Protein AF-A0A2G9NE25-F1 (afdb_monomer_lite)

Radius of gyration: 20.01 Å; chains: 1; bounding box: 41×56×60 Å

pLDDT: mean 70.9, std 25.41, range [22.98, 91.75]

Foldseek 3Di:
DPQQKKAFADFPDDPPDTDQQKTKIGPPDQFQVSLVQQAQFKKWDFDPDPDTDIWIWGFHGADDTRSITMIGIDPGDPPVSHGPMMGTDDDDDDDDDDDDDDDDDDDDDDDDDDDDDDD

Structure (mmCIF, N/CA/C/O backbone):
data_AF-A0A2G9NE25-F1
#
_entry.id   AF-A0A2G9NE25-F1
#
loop_
_atom_site.group_PDB
_atom_site.id
_atom_site.type_symbol
_atom_site.label_atom_id
_atom_site.label_alt_id
_atom_site.label_comp_id
_atom_site.label_asym_id
_atom_site.label_entity_id
_atom_site.label_seq_id
_atom_site.pdbx_PDB_ins_code
_atom_site.Cartn_x
_atom_site.Cartn_y
_atom_site.Cartn_z
_atom_site.occupancy
_atom_site.B_iso_or_equiv
_atom_site.auth_seq_id
_atom_site.auth_comp_id
_atom_site.auth_asym_id
_atom_site.auth_atom_id
_atom_site.pdbx_PDB_model_num
ATOM 1 N N . MET A 1 1 ? 11.876 7.966 16.219 1.00 35.41 1 MET A N 1
ATOM 2 C CA . MET A 1 1 ? 10.715 8.498 15.473 1.00 35.41 1 MET A CA 1
ATOM 3 C C . MET A 1 1 ? 10.059 7.347 14.728 1.00 35.41 1 MET A C 1
ATOM 5 O O . MET A 1 1 ? 10.503 6.990 13.645 1.00 35.41 1 MET A O 1
ATOM 9 N N . THR A 1 2 ? 9.078 6.687 15.335 1.00 40.41 2 THR A N 1
ATOM 10 C CA . THR A 1 2 ? 8.312 5.617 14.681 1.00 40.41 2 THR A CA 1
ATOM 11 C C . THR A 1 2 ? 7.262 6.263 13.786 1.00 40.41 2 THR A C 1
ATOM 13 O O . THR A 1 2 ? 6.134 6.530 14.190 1.00 40.41 2 THR A O 1
ATOM 16 N N . ASN A 1 3 ? 7.664 6.593 12.559 1.00 54.41 3 ASN A N 1
ATOM 17 C CA . ASN A 1 3 ? 6.723 7.044 11.546 1.00 54.41 3 ASN A CA 1
ATOM 18 C C . ASN A 1 3 ? 5.925 5.828 11.059 1.00 54.41 3 ASN A C 1
ATOM 20 O O . ASN A 1 3 ? 6.292 5.178 10.090 1.00 54.41 3 ASN A O 1
ATOM 24 N N . ASN A 1 4 ? 4.795 5.540 11.708 1.00 77.94 4 ASN A N 1
ATOM 25 C CA . ASN A 1 4 ? 3.819 4.523 11.279 1.00 77.94 4 ASN A CA 1
ATOM 26 C C . ASN A 1 4 ? 3.033 4.936 10.017 1.00 77.94 4 ASN A C 1
ATOM 28 O O . ASN A 1 4 ? 1.969 4.385 9.727 1.00 77.94 4 ASN A O 1
ATOM 32 N N . LYS A 1 5 ? 3.526 5.940 9.291 1.00 86.62 5 LYS A N 1
ATOM 33 C CA . LYS A 1 5 ? 2.925 6.470 8.077 1.00 86.62 5 LYS A CA 1
ATOM 34 C C . LYS A 1 5 ? 3.588 5.828 6.871 1.00 86.62 5 LYS A C 1
ATOM 36 O O . LYS A 1 5 ? 4.806 5.686 6.832 1.00 86.62 5 LYS A O 1
ATOM 41 N N . GLY A 1 6 ? 2.782 5.480 5.887 1.00 88.25 6 GLY A N 1
ATOM 42 C CA . GLY A 1 6 ? 3.244 5.072 4.571 1.00 88.25 6 GLY A CA 1
ATOM 43 C C . GLY A 1 6 ? 2.495 5.804 3.479 1.00 88.25 6 GLY A C 1
ATOM 44 O O . GLY A 1 6 ? 1.545 6.539 3.741 1.00 88.25 6 GLY A O 1
ATOM 45 N N . MET A 1 7 ? 2.916 5.573 2.248 1.00 89.31 7 MET A N 1
ATOM 46 C CA . MET A 1 7 ? 2.330 6.133 1.046 1.00 89.31 7 MET A CA 1
ATOM 47 C C . MET A 1 7 ? 1.817 5.010 0.154 1.00 89.31 7 MET A C 1
ATOM 49 O O . MET A 1 7 ? 2.489 3.995 -0.050 1.00 89.31 7 MET A O 1
ATOM 53 N N . VAL A 1 8 ? 0.623 5.183 -0.401 1.00 89.94 8 VAL A N 1
ATOM 54 C CA . VAL A 1 8 ? 0.109 4.287 -1.441 1.00 89.94 8 VAL A CA 1
ATOM 55 C C . VAL A 1 8 ? 0.767 4.662 -2.763 1.00 89.94 8 VAL A C 1
ATOM 57 O O . VAL A 1 8 ? 0.582 5.775 -3.241 1.00 89.94 8 VAL A O 1
ATOM 60 N N . ILE A 1 9 ? 1.508 3.741 -3.380 1.00 90.00 9 ILE A N 1
ATOM 61 C CA . ILE A 1 9 ? 2.201 4.017 -4.648 1.00 90.00 9 ILE A CA 1
ATOM 62 C C . ILE A 1 9 ? 1.306 3.701 -5.839 1.00 90.00 9 ILE A C 1
ATOM 64 O O . ILE A 1 9 ? 1.201 4.497 -6.762 1.00 90.00 9 ILE A O 1
ATOM 68 N N . GLN A 1 10 ? 0.724 2.501 -5.876 1.00 89.25 10 GLN A N 1
ATOM 69 C CA . GLN A 1 10 ? -0.007 2.034 -7.054 1.00 89.25 10 GLN A CA 1
ATOM 70 C C . GLN A 1 10 ? -0.874 0.818 -6.717 1.00 89.25 10 GLN A C 1
ATOM 72 O O . GLN A 1 10 ? -0.560 0.023 -5.827 1.00 89.25 10 GLN A O 1
ATOM 77 N N . PHE A 1 11 ? -1.924 0.608 -7.506 1.00 89.38 11 PHE A N 1
ATOM 78 C CA . PHE A 1 11 ? -2.601 -0.682 -7.596 1.00 89.38 11 PHE A CA 1
ATOM 79 C C . PHE A 1 11 ? -1.677 -1.744 -8.183 1.00 89.38 11 PHE A C 1
ATOM 81 O O . PHE A 1 11 ? -0.881 -1.482 -9.094 1.00 89.38 11 PHE A O 1
ATOM 88 N N . ARG A 1 12 ? -1.862 -2.989 -7.752 1.00 86.69 12 ARG A N 1
ATOM 89 C CA . ARG A 1 12 ? -1.278 -4.125 -8.454 1.00 86.69 12 ARG A CA 1
ATOM 90 C C . ARG A 1 12 ? -2.007 -4.305 -9.785 1.00 86.69 12 ARG A C 1
ATOM 92 O O . ARG A 1 12 ? -3.130 -4.810 -9.829 1.00 86.69 12 ARG A O 1
ATOM 99 N N . ARG A 1 13 ? -1.343 -3.917 -10.870 1.00 89.00 13 ARG A N 1
ATOM 100 C CA . ARG A 1 13 ? -1.859 -4.026 -12.236 1.00 89.00 13 ARG A CA 1
ATOM 101 C C . ARG A 1 13 ? -0.885 -4.760 -13.157 1.00 89.00 13 ARG A C 1
ATOM 103 O O . ARG A 1 13 ? 0.326 -4.668 -12.979 1.00 89.00 13 ARG A O 1
ATOM 110 N N . GLY A 1 14 ? -1.432 -5.480 -14.129 1.00 87.81 14 GLY A N 1
ATOM 111 C CA . GLY A 1 14 ? -0.730 -5.966 -15.317 1.00 87.81 14 GLY A CA 1
ATOM 112 C C . GLY A 1 14 ? -0.976 -5.040 -16.514 1.00 87.81 14 GLY A C 1
ATOM 113 O O . GLY A 1 14 ? -1.458 -3.922 -16.349 1.00 87.81 14 GLY A O 1
ATOM 114 N N . LYS A 1 15 ? -0.691 -5.513 -17.736 1.00 89.12 15 LYS A N 1
ATOM 115 C CA . LYS A 1 15 ? -0.891 -4.718 -18.967 1.00 89.12 15 LYS A CA 1
ATOM 116 C C . LYS A 1 15 ? -2.364 -4.376 -19.248 1.00 89.12 15 LYS A C 1
ATOM 118 O O . LYS A 1 15 ? -2.638 -3.300 -19.757 1.00 89.12 15 LYS A O 1
ATOM 123 N N . LYS A 1 16 ? -3.297 -5.285 -18.933 1.00 91.75 16 LYS A N 1
ATOM 124 C CA . LYS A 1 16 ? -4.745 -5.133 -19.198 1.00 91.75 16 LYS A CA 1
ATOM 125 C C . LYS A 1 16 ? -5.637 -5.416 -17.981 1.00 91.75 16 LYS A C 1
ATOM 127 O O . LYS A 1 16 ? -6.853 -5.357 -18.087 1.00 91.75 16 LYS A O 1
ATOM 132 N N . THR A 1 17 ? -5.050 -5.754 -16.834 1.00 88.88 17 THR A N 1
ATOM 133 C CA . THR A 1 17 ? -5.789 -6.234 -15.656 1.00 88.88 17 THR A CA 1
ATOM 134 C C . THR A 1 17 ? -5.402 -5.417 -14.441 1.00 88.88 17 THR A C 1
ATOM 136 O O . THR A 1 17 ? -4.214 -5.223 -14.182 1.00 88.88 17 THR A O 1
ATOM 139 N N . ILE A 1 18 ? -6.392 -4.966 -13.678 1.00 85.81 18 ILE A N 1
ATOM 140 C CA . ILE A 1 18 ? -6.192 -4.231 -12.430 1.00 85.81 18 ILE A CA 1
ATOM 141 C C . ILE A 1 18 ? -6.814 -5.049 -11.307 1.00 85.81 18 ILE A C 1
ATOM 143 O O . ILE A 1 18 ? -7.951 -5.500 -11.410 1.00 85.81 18 ILE A O 1
ATOM 147 N N . HIS A 1 19 ? -6.064 -5.246 -10.229 1.00 86.31 19 HIS A N 1
ATOM 148 C CA . HIS A 1 19 ? -6.600 -5.840 -9.016 1.00 86.31 19 HIS A CA 1
ATOM 149 C C . HIS A 1 19 ? -6.951 -4.736 -8.019 1.00 86.31 19 HIS A C 1
ATOM 151 O O . HIS A 1 19 ? -6.093 -4.261 -7.280 1.00 86.31 19 HIS A O 1
ATOM 157 N N . GLU A 1 20 ? -8.227 -4.372 -7.964 1.00 85.75 20 GLU A N 1
ATOM 158 C CA . GLU A 1 20 ? -8.741 -3.202 -7.228 1.00 85.75 20 GLU A CA 1
ATOM 159 C C . GLU A 1 20 ? -8.515 -3.249 -5.711 1.00 85.75 20 GLU A C 1
ATOM 161 O O . GLU A 1 20 ? -8.475 -2.219 -5.046 1.00 85.75 20 GLU A O 1
ATOM 166 N N . LYS A 1 21 ? -8.357 -4.449 -5.146 1.00 89.44 21 LYS A N 1
ATOM 167 C CA . LYS A 1 21 ? -8.146 -4.652 -3.703 1.00 89.44 21 LYS A CA 1
ATOM 168 C C . LYS A 1 21 ? -6.678 -4.713 -3.299 1.00 89.44 21 LYS A C 1
ATOM 170 O O . LYS A 1 21 ? -6.373 -4.715 -2.108 1.00 89.44 21 LYS A O 1
ATOM 175 N N . HIS A 1 22 ? -5.780 -4.808 -4.275 1.00 90.75 22 HIS A N 1
ATOM 176 C CA . HIS A 1 22 ? -4.368 -5.078 -4.059 1.00 90.75 22 HIS A CA 1
ATOM 177 C C . HIS A 1 22 ? -3.535 -3.837 -4.324 1.00 90.75 22 HIS A C 1
ATOM 179 O O . HIS A 1 22 ? -3.500 -3.334 -5.446 1.00 90.75 22 HIS A O 1
ATOM 185 N N . PHE A 1 23 ? -2.799 -3.405 -3.310 1.00 90.56 23 PHE A N 1
ATOM 186 C CA . PHE A 1 23 ? -2.044 -2.161 -3.354 1.00 90.56 23 PHE A CA 1
ATOM 187 C C . PHE A 1 23 ? -0.588 -2.395 -3.020 1.00 90.56 23 PHE A C 1
ATOM 189 O O . PHE A 1 23 ? -0.261 -3.240 -2.186 1.00 90.56 23 PHE A O 1
ATOM 196 N N . ILE A 1 24 ? 0.270 -1.625 -3.671 1.00 90.81 24 ILE A N 1
ATOM 197 C CA . ILE A 1 24 ? 1.675 -1.487 -3.328 1.00 90.81 24 ILE A CA 1
ATOM 198 C C . ILE A 1 24 ? 1.792 -0.218 -2.490 1.00 90.81 24 ILE A C 1
ATOM 200 O O . ILE A 1 24 ? 1.360 0.857 -2.912 1.00 90.81 24 ILE A O 1
ATOM 204 N N . MET A 1 25 ? 2.344 -0.366 -1.295 1.00 90.25 25 MET A N 1
ATOM 205 C CA . MET A 1 25 ? 2.545 0.710 -0.335 1.00 90.25 25 MET A CA 1
ATOM 206 C C . MET A 1 25 ? 4.016 0.765 0.056 1.00 90.25 25 MET A C 1
ATOM 208 O O . MET A 1 25 ? 4.694 -0.266 0.101 1.00 90.25 25 MET A O 1
ATOM 212 N N . ASP A 1 26 ? 4.485 1.966 0.355 1.00 90.19 26 ASP A N 1
ATOM 213 C CA . ASP A 1 26 ? 5.823 2.219 0.867 1.00 90.19 26 ASP A CA 1
ATOM 214 C C . ASP A 1 26 ? 5.738 2.834 2.260 1.00 90.19 26 ASP A C 1
ATOM 216 O O . ASP A 1 26 ? 5.027 3.809 2.480 1.00 90.19 26 ASP A O 1
ATOM 220 N N . PHE A 1 27 ? 6.445 2.226 3.204 1.00 86.38 27 PHE A N 1
ATOM 221 C CA . PHE A 1 27 ? 6.540 2.671 4.595 1.00 86.38 27 PHE A CA 1
ATOM 222 C C . PHE A 1 27 ? 7.960 3.151 4.940 1.00 86.38 27 PHE A C 1
ATOM 224 O O . PHE A 1 27 ? 8.304 3.257 6.114 1.00 86.38 27 PHE A O 1
ATOM 231 N N . GLY A 1 28 ? 8.802 3.413 3.933 1.00 85.56 28 GLY A N 1
ATOM 232 C CA . GLY A 1 28 ? 10.186 3.852 4.109 1.00 85.56 28 GLY A CA 1
ATOM 233 C C . GLY A 1 28 ? 11.161 2.726 4.462 1.00 85.56 28 GLY A C 1
ATOM 234 O O . GLY A 1 28 ? 12.257 3.002 4.949 1.00 85.56 28 GLY A O 1
ATOM 235 N N . ALA A 1 29 ? 10.781 1.464 4.241 1.00 84.31 29 ALA A N 1
ATOM 236 C CA . ALA A 1 29 ? 11.684 0.330 4.413 1.00 84.31 29 ALA A CA 1
ATOM 237 C C . ALA A 1 29 ? 12.675 0.276 3.242 1.00 84.31 29 ALA A C 1
ATOM 239 O O . ALA A 1 29 ? 12.285 0.401 2.082 1.00 84.31 29 ALA A O 1
ATOM 240 N N . LYS A 1 30 ? 13.964 0.078 3.530 1.00 82.62 30 LYS A N 1
ATOM 241 C CA . LYS A 1 30 ? 15.022 0.073 2.502 1.00 82.62 30 LYS A CA 1
ATOM 242 C C . LYS A 1 30 ? 15.198 -1.304 1.878 1.00 82.62 30 LYS A C 1
ATOM 244 O O . LYS A 1 30 ? 15.431 -1.422 0.677 1.00 82.62 30 LYS A O 1
ATOM 249 N N . ASN A 1 31 ? 15.034 -2.339 2.701 1.00 86.69 31 ASN A N 1
ATOM 250 C CA . ASN A 1 31 ? 15.318 -3.720 2.339 1.00 86.69 31 ASN A CA 1
ATOM 251 C C . ASN A 1 31 ? 14.079 -4.612 2.454 1.00 86.69 31 ASN A C 1
ATOM 253 O O . ASN A 1 31 ? 13.136 -4.343 3.204 1.00 86.69 31 ASN A O 1
ATOM 257 N N . ARG A 1 32 ? 14.109 -5.739 1.734 1.00 83.06 32 ARG A N 1
ATOM 258 C CA . ARG A 1 32 ? 13.061 -6.772 1.793 1.00 83.06 32 ARG A CA 1
ATOM 259 C C . ARG A 1 32 ? 12.852 -7.321 3.208 1.00 83.06 32 ARG A C 1
ATOM 261 O O . ARG A 1 32 ? 11.721 -7.627 3.574 1.00 83.06 32 ARG A O 1
ATOM 268 N N . GLU A 1 33 ? 13.917 -7.430 3.994 1.00 84.38 33 GLU A N 1
ATOM 269 C CA . GLU A 1 33 ? 13.869 -7.926 5.375 1.00 84.38 33 GLU A CA 1
ATOM 270 C C . GLU A 1 33 ? 13.105 -6.979 6.304 1.00 84.38 33 GLU A C 1
ATOM 272 O O . GLU A 1 33 ? 12.261 -7.414 7.086 1.00 84.38 33 GLU A O 1
ATOM 277 N N . GLU A 1 34 ? 13.341 -5.672 6.177 1.00 84.62 34 GLU A N 1
ATOM 278 C CA . GLU A 1 34 ? 12.617 -4.644 6.933 1.00 84.62 34 GLU A CA 1
ATOM 279 C C . GLU A 1 34 ? 11.132 -4.644 6.571 1.00 84.62 34 GLU A C 1
ATOM 281 O O . GLU A 1 34 ? 10.273 -4.642 7.453 1.00 84.62 34 GLU A O 1
ATOM 286 N N . ALA A 1 35 ? 10.828 -4.748 5.277 1.00 83.44 35 ALA A N 1
ATOM 287 C CA . ALA A 1 35 ? 9.462 -4.897 4.789 1.00 83.44 35 ALA A CA 1
ATOM 288 C C . ALA A 1 35 ? 8.797 -6.184 5.307 1.00 83.44 35 ALA A C 1
ATOM 290 O O . ALA A 1 35 ? 7.599 -6.191 5.592 1.00 83.4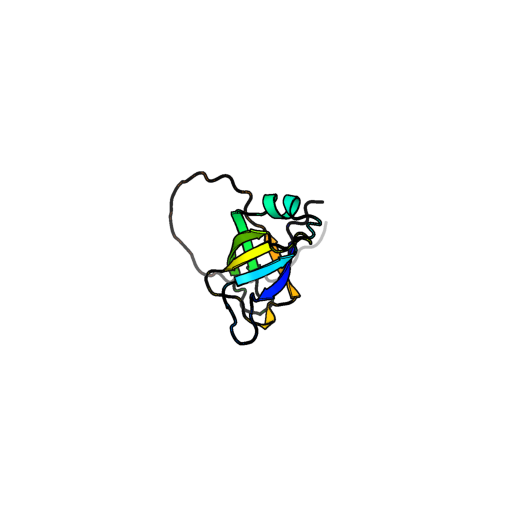4 35 ALA A O 1
ATOM 291 N N . GLY A 1 36 ? 9.572 -7.260 5.484 1.00 83.25 36 GLY A N 1
ATOM 292 C CA . GLY A 1 36 ? 9.131 -8.517 6.090 1.00 83.25 36 GLY A CA 1
ATOM 293 C C . GLY A 1 36 ? 8.585 -8.341 7.509 1.00 83.25 36 GLY A C 1
ATOM 294 O O . GLY A 1 36 ? 7.561 -8.929 7.845 1.00 83.25 36 GLY A O 1
ATOM 295 N N . LYS A 1 37 ? 9.185 -7.456 8.312 1.00 86.75 37 LYS A N 1
ATOM 296 C CA . LYS A 1 37 ? 8.727 -7.146 9.683 1.00 86.75 37 LYS A CA 1
ATOM 297 C C . LYS A 1 37 ? 7.382 -6.410 9.722 1.00 86.75 37 LYS A C 1
ATOM 299 O O . LYS A 1 37 ? 6.731 -6.352 10.764 1.00 86.75 37 LYS A O 1
ATOM 304 N N . LEU A 1 38 ? 6.972 -5.810 8.605 1.00 83.88 38 LEU A N 1
ATOM 305 C CA . LEU A 1 38 ? 5.693 -5.110 8.467 1.00 83.88 38 LEU A CA 1
ATOM 306 C C . LEU A 1 38 ? 4.567 -6.037 7.989 1.00 83.88 38 LEU A C 1
ATOM 308 O O . LEU A 1 38 ? 3.399 -5.650 8.013 1.00 83.88 38 LEU A O 1
ATOM 312 N N . VAL A 1 39 ? 4.892 -7.259 7.564 1.00 86.50 39 VAL A N 1
ATOM 313 C CA . VAL A 1 39 ? 3.906 -8.242 7.108 1.00 86.50 39 VAL A CA 1
ATOM 314 C C . VAL A 1 39 ? 3.000 -8.654 8.264 1.00 86.50 39 VAL A C 1
ATOM 316 O O . VAL A 1 39 ? 3.447 -8.867 9.385 1.00 86.50 39 VAL A O 1
ATOM 319 N N . GLY A 1 40 ? 1.703 -8.768 7.988 1.00 85.19 40 GLY A N 1
ATOM 320 C CA . GLY A 1 40 ? 0.698 -9.157 8.973 1.00 85.19 40 GLY A CA 1
ATOM 321 C C . GLY A 1 40 ? 0.093 -7.992 9.753 1.00 85.19 40 GLY A C 1
ATOM 322 O O . GLY A 1 40 ? -0.954 -8.189 10.367 1.00 85.19 40 GLY A O 1
ATOM 323 N N . LYS A 1 41 ? 0.680 -6.791 9.679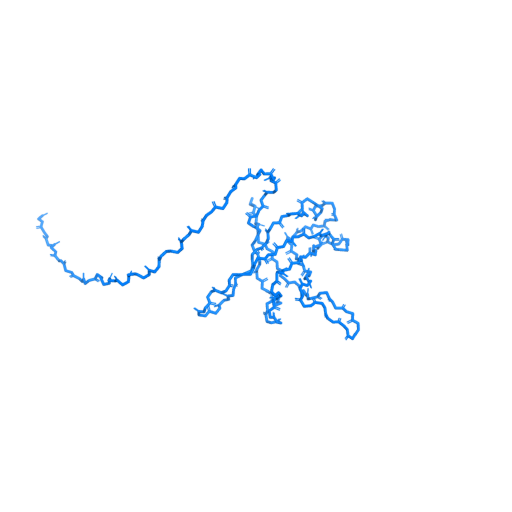 1.00 88.00 41 LYS A N 1
ATOM 324 C CA . LYS A 1 41 ? 0.134 -5.588 10.315 1.00 88.00 41 LYS A CA 1
ATOM 325 C C . LYS A 1 41 ? -1.118 -5.082 9.599 1.00 88.00 41 LYS A C 1
ATOM 327 O O . LYS A 1 41 ? -1.279 -5.251 8.384 1.00 88.00 41 LYS A O 1
ATOM 332 N N . GLU A 1 42 ? -1.992 -4.437 10.362 1.00 89.31 42 GLU A N 1
ATOM 333 C CA . GLU A 1 42 ? -3.175 -3.761 9.834 1.00 89.31 42 GLU A CA 1
ATOM 334 C C . GLU A 1 42 ? -2.854 -2.332 9.410 1.00 89.31 42 GLU A C 1
ATOM 336 O O . GLU A 1 42 ? -2.095 -1.616 10.070 1.00 89.31 42 GLU A O 1
ATOM 341 N N . VAL A 1 43 ? -3.466 -1.926 8.303 1.00 89.88 43 VAL A N 1
ATOM 342 C CA . VAL A 1 43 ? -3.350 -0.595 7.719 1.00 89.88 43 VAL A CA 1
ATOM 343 C C . VAL A 1 43 ? -4.728 0.014 7.555 1.00 89.88 43 VAL A C 1
ATOM 345 O O . VAL A 1 43 ? -5.689 -0.659 7.175 1.00 89.88 43 VAL A O 1
ATOM 348 N N . VAL A 1 44 ? -4.821 1.310 7.815 1.00 89.06 44 VAL A N 1
ATOM 349 C CA . VAL A 1 44 ? -6.047 2.075 7.620 1.00 89.06 44 VAL A CA 1
ATOM 350 C C . VAL A 1 44 ? -5.758 3.229 6.679 1.00 89.06 44 VAL A C 1
ATOM 352 O O . VAL A 1 44 ? -4.823 4.007 6.879 1.00 89.06 44 VAL A O 1
ATOM 355 N N . TRP A 1 45 ? -6.592 3.339 5.651 1.00 88.12 45 TRP A N 1
ATOM 356 C CA . TRP A 1 45 ? -6.656 4.515 4.799 1.00 88.12 45 TRP A CA 1
ATOM 357 C C . TRP A 1 45 ? -7.861 5.364 5.197 1.00 88.12 45 TRP A C 1
ATOM 359 O O . TRP A 1 45 ? -8.957 4.836 5.410 1.00 88.12 45 TRP A O 1
ATOM 369 N N . THR A 1 46 ? -7.659 6.678 5.284 1.00 86.38 46 THR A N 1
ATOM 370 C CA . THR A 1 46 ? -8.722 7.641 5.584 1.00 86.38 46 THR A CA 1
ATOM 371 C C . THR A 1 46 ? -8.908 8.577 4.400 1.00 86.38 46 THR A C 1
ATOM 373 O O . THR A 1 46 ? -7.956 9.208 3.947 1.00 86.38 46 THR A O 1
ATOM 376 N N . SER A 1 47 ? -10.148 8.695 3.922 1.00 83.88 47 SER A N 1
ATOM 377 C CA . SER A 1 47 ? -10.483 9.653 2.866 1.00 83.88 47 SER A CA 1
ATOM 378 C C . SER A 1 47 ? -10.345 11.104 3.357 1.00 83.88 47 SER A C 1
ATOM 380 O O . SER A 1 47 ? -10.834 11.413 4.449 1.00 83.88 47 SER A O 1
ATOM 382 N N . PRO A 1 48 ? -9.762 12.016 2.553 1.00 78.69 48 PRO A N 1
ATOM 383 C CA . PRO A 1 48 ? -9.621 13.435 2.892 1.00 78.69 48 PRO A CA 1
ATOM 384 C C . PRO A 1 48 ? -10.941 14.217 2.751 1.00 78.69 48 PRO A C 1
ATOM 386 O O . PRO A 1 48 ? -11.002 15.401 3.071 1.00 78.69 48 PRO A O 1
ATOM 389 N N . GLY A 1 49 ? -12.003 13.591 2.229 1.00 75.81 49 GLY A N 1
ATOM 390 C CA . GLY A 1 49 ? -13.267 14.262 1.932 1.00 75.81 49 GLY A CA 1
ATOM 391 C C . GLY A 1 49 ? -14.134 14.580 3.157 1.00 75.81 49 GLY A C 1
ATOM 392 O O . GLY A 1 49 ? -13.892 14.133 4.277 1.00 75.81 49 GLY A O 1
ATOM 393 N N . LYS A 1 50 ? -15.244 15.302 2.915 1.00 69.94 50 LYS A N 1
ATOM 394 C CA . LYS A 1 50 ? -16.250 15.663 3.942 1.00 69.94 50 LYS A CA 1
ATOM 395 C C . LYS A 1 50 ? -16.831 14.445 4.674 1.00 69.94 50 LYS A C 1
ATOM 397 O O . LYS A 1 50 ? -17.242 14.550 5.826 1.00 69.94 50 LYS A O 1
ATOM 402 N N . ARG A 1 51 ? -16.876 13.286 4.007 1.00 73.25 51 ARG A N 1
ATOM 403 C CA . ARG A 1 51 ? -17.206 11.994 4.618 1.00 73.25 51 ARG A CA 1
ATOM 404 C C . ARG A 1 51 ? -15.912 11.224 4.854 1.00 73.25 51 ARG A C 1
ATOM 406 O O . ARG A 1 51 ? -15.317 10.713 3.908 1.00 73.25 51 ARG A O 1
ATOM 413 N N . LYS A 1 52 ? -15.515 11.114 6.122 1.00 75.25 52 LYS A N 1
ATOM 414 C CA . LYS A 1 52 ? -14.384 10.284 6.544 1.00 75.25 52 LYS A CA 1
ATOM 415 C C . LYS A 1 52 ? -14.756 8.813 6.377 1.00 75.25 52 LYS A C 1
ATOM 417 O O . LYS A 1 52 ? -15.401 8.224 7.241 1.00 75.25 52 LYS A O 1
ATOM 422 N N . VAL A 1 53 ? -14.390 8.238 5.238 1.00 81.31 53 VAL A N 1
ATOM 423 C CA . VAL A 1 53 ? -14.462 6.793 5.019 1.00 81.31 53 VAL A CA 1
ATOM 424 C C . VAL A 1 53 ? -13.129 6.207 5.453 1.00 81.31 53 VAL A C 1
ATOM 426 O O . VAL A 1 53 ? -12.090 6.571 4.904 1.00 81.31 53 VAL A O 1
ATOM 429 N N . MET A 1 54 ? -13.176 5.330 6.452 1.00 85.00 54 MET A N 1
ATOM 430 C CA . MET A 1 54 ? -12.031 4.532 6.874 1.00 85.00 54 MET A CA 1
ATOM 431 C C . MET A 1 54 ? -12.112 3.174 6.195 1.00 85.00 54 MET A C 1
ATOM 433 O O . MET A 1 54 ? -13.133 2.489 6.296 1.00 85.00 54 MET A O 1
ATOM 437 N N . ILE A 1 55 ? -11.047 2.795 5.499 1.00 88.69 55 ILE A N 1
ATOM 438 C CA . ILE A 1 55 ? -10.948 1.505 4.820 1.00 88.69 55 ILE A CA 1
ATOM 439 C C . ILE A 1 55 ? -9.798 0.747 5.461 1.00 88.69 55 ILE A C 1
ATOM 441 O O . ILE A 1 55 ? -8.651 1.196 5.431 1.00 88.69 55 ILE A O 1
ATOM 445 N N . LYS A 1 56 ? -10.132 -0.393 6.064 1.00 89.88 56 LYS A N 1
ATOM 446 C CA . LYS A 1 56 ? -9.160 -1.291 6.676 1.00 89.88 56 LYS A CA 1
ATOM 447 C C . LYS A 1 56 ? -8.549 -2.208 5.623 1.00 89.88 56 LYS A C 1
ATOM 449 O O . LYS A 1 56 ? -9.201 -2.606 4.649 1.00 89.88 56 LYS A O 1
ATOM 454 N N . GLY A 1 57 ? -7.290 -2.541 5.841 1.00 90.50 57 GLY A N 1
ATOM 455 C CA . GLY A 1 57 ? -6.552 -3.510 5.059 1.00 90.50 57 GLY A CA 1
ATOM 456 C C . GLY A 1 57 ? -5.482 -4.197 5.889 1.00 90.50 57 GLY A C 1
ATOM 457 O O . GLY A 1 57 ? -5.170 -3.798 7.011 1.00 90.50 57 GLY A O 1
ATOM 458 N N . LYS A 1 58 ? -4.903 -5.243 5.313 1.00 90.88 58 LYS A N 1
ATOM 459 C CA . LYS A 1 58 ? -3.826 -6.024 5.916 1.00 90.88 58 LYS A CA 1
ATOM 460 C C . LYS A 1 58 ? -2.622 -6.051 4.993 1.00 90.88 58 LYS A C 1
ATOM 462 O O . LYS A 1 58 ? -2.769 -6.235 3.782 1.00 90.88 58 LYS A O 1
ATOM 467 N N . ILE A 1 59 ? -1.427 -5.920 5.561 1.00 90.88 59 ILE A N 1
ATOM 468 C CA . ILE A 1 59 ? -0.181 -6.139 4.826 1.00 90.88 59 ILE A CA 1
ATOM 469 C C . ILE A 1 59 ? 0.013 -7.646 4.646 1.00 90.88 59 ILE A C 1
ATOM 471 O O . ILE A 1 59 ? 0.144 -8.395 5.612 1.00 90.88 59 ILE A O 1
ATOM 475 N N . SER A 1 60 ? 0.016 -8.098 3.395 1.00 88.44 60 SER A N 1
ATOM 476 C CA . SER A 1 60 ? 0.057 -9.517 3.042 1.00 88.44 60 SER A CA 1
ATOM 477 C C . SER A 1 60 ? 1.472 -10.023 2.793 1.00 88.44 60 SER A C 1
ATOM 479 O O . SER A 1 60 ? 1.780 -11.153 3.160 1.00 88.44 60 SER A O 1
ATOM 481 N N . SER A 1 61 ? 2.318 -9.254 2.102 1.00 87.44 61 SER A N 1
ATOM 482 C CA . SER A 1 61 ? 3.645 -9.725 1.673 1.00 87.44 61 SER A CA 1
ATOM 483 C C . SER A 1 61 ? 4.570 -8.560 1.309 1.00 87.44 61 SER A C 1
ATOM 485 O O . SER A 1 61 ? 4.070 -7.526 0.869 1.00 87.44 61 SER A O 1
ATOM 487 N N . PRO A 1 62 ? 5.901 -8.715 1.400 1.00 90.56 62 PRO A N 1
ATOM 488 C CA . PRO A 1 62 ? 6.844 -7.723 0.896 1.00 90.56 62 PRO A CA 1
ATOM 489 C C . PRO A 1 62 ? 6.938 -7.803 -0.637 1.00 90.56 62 PRO A C 1
ATOM 491 O O . PRO A 1 62 ? 6.958 -8.891 -1.225 1.00 90.56 62 PRO A O 1
ATOM 494 N N . HIS A 1 63 ? 7.004 -6.649 -1.298 1.00 84.94 63 HIS A N 1
ATOM 495 C CA . HIS A 1 63 ? 7.016 -6.505 -2.751 1.00 84.94 63 HIS A CA 1
ATOM 496 C C . HIS A 1 63 ? 8.353 -5.936 -3.253 1.00 84.94 63 HIS A C 1
ATOM 498 O O . HIS A 1 63 ? 8.746 -4.824 -2.909 1.00 84.94 63 HIS A O 1
ATOM 504 N N . GLY A 1 64 ? 9.020 -6.678 -4.141 1.00 84.12 64 GLY A N 1
ATOM 505 C CA . GLY A 1 64 ? 10.308 -6.285 -4.715 1.00 84.12 64 GLY A CA 1
ATOM 506 C C . GLY A 1 64 ? 11.452 -6.244 -3.695 1.00 84.12 64 GLY A C 1
ATOM 507 O O . GLY A 1 64 ? 11.344 -6.788 -2.593 1.00 84.12 64 GLY A O 1
ATOM 508 N N . ASN A 1 65 ? 12.548 -5.596 -4.099 1.00 86.75 65 ASN A N 1
ATOM 509 C CA . ASN A 1 65 ? 13.781 -5.496 -3.307 1.00 86.75 65 ASN A CA 1
ATOM 510 C C . ASN A 1 65 ? 13.934 -4.143 -2.596 1.00 86.75 65 ASN A C 1
ATOM 512 O O . ASN A 1 65 ? 14.682 -4.055 -1.633 1.00 86.75 65 ASN A O 1
ATOM 516 N N . LYS A 1 66 ? 13.185 -3.113 -3.018 1.00 83.94 66 LYS A N 1
ATOM 517 C CA . LYS A 1 66 ? 13.224 -1.747 -2.460 1.00 83.94 66 LYS A CA 1
ATOM 518 C C . LYS A 1 66 ? 12.395 -1.572 -1.175 1.00 83.94 66 LYS A C 1
ATOM 520 O O . LYS A 1 66 ? 11.912 -0.483 -0.919 1.00 83.94 66 LYS A O 1
ATOM 525 N N . GLY A 1 67 ? 12.109 -2.658 -0.456 1.00 84.38 67 GLY A N 1
ATOM 526 C CA . GLY A 1 67 ? 11.348 -2.605 0.799 1.00 84.38 67 GLY A CA 1
ATOM 527 C C . GLY A 1 67 ? 9.869 -2.190 0.695 1.00 84.38 67 GLY A C 1
ATOM 528 O O . GLY A 1 67 ? 9.248 -1.879 1.705 1.00 84.38 67 GLY A O 1
ATOM 529 N N . MET A 1 68 ? 9.248 -2.238 -0.488 1.00 90.06 68 MET A N 1
ATOM 530 C CA . 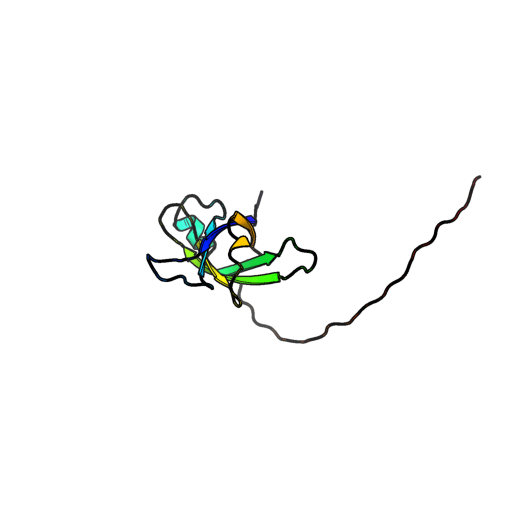MET A 1 68 ? 7.801 -2.001 -0.599 1.00 90.06 68 MET A CA 1
ATOM 531 C C . MET A 1 68 ? 7.000 -3.175 -0.026 1.00 90.06 68 MET A C 1
ATOM 533 O O . MET A 1 68 ? 7.488 -4.304 0.078 1.00 90.06 68 MET A O 1
ATOM 537 N N . VAL A 1 69 ? 5.726 -2.943 0.280 1.00 90.69 69 VAL A N 1
ATOM 538 C CA . VAL A 1 69 ? 4.810 -3.978 0.769 1.00 90.69 69 VAL A CA 1
ATOM 539 C C . VAL A 1 69 ? 3.519 -4.028 -0.035 1.00 90.69 69 VAL A C 1
ATOM 541 O O . VAL A 1 69 ? 3.051 -3.039 -0.593 1.00 90.69 69 VAL A O 1
ATOM 544 N N . ARG A 1 70 ? 2.918 -5.214 -0.079 1.00 90.69 70 ARG A N 1
ATOM 545 C CA . ARG A 1 70 ? 1.599 -5.464 -0.649 1.00 90.69 70 ARG A CA 1
ATOM 546 C C . ARG A 1 70 ? 0.547 -5.445 0.452 1.00 90.69 70 ARG A C 1
ATOM 548 O O . ARG A 1 70 ? 0.616 -6.252 1.378 1.00 90.69 70 ARG A O 1
ATOM 555 N N . GLY A 1 71 ? -0.467 -4.604 0.289 1.00 91.31 71 GLY A N 1
ATOM 556 C CA . GLY A 1 71 ? -1.675 -4.575 1.112 1.00 91.31 71 GLY A CA 1
ATOM 557 C C . GLY A 1 71 ? -2.892 -5.141 0.393 1.00 91.31 71 GLY A C 1
ATOM 558 O O . GLY A 1 71 ? -3.021 -5.004 -0.827 1.00 91.31 71 GLY A O 1
ATOM 559 N N . ILE A 1 72 ? -3.785 -5.761 1.159 1.00 90.81 72 ILE A N 1
ATOM 560 C CA . ILE A 1 72 ? -5.117 -6.178 0.718 1.00 90.81 72 ILE A CA 1
ATOM 561 C C . ILE A 1 72 ? -6.138 -5.392 1.533 1.00 90.81 72 ILE A C 1
ATOM 563 O O . ILE A 1 72 ? -6.153 -5.503 2.757 1.00 90.81 72 ILE A O 1
ATOM 567 N N . PHE A 1 73 ? -6.978 -4.612 0.859 1.00 89.75 73 PHE A N 1
ATOM 568 C CA . PHE A 1 73 ? -8.070 -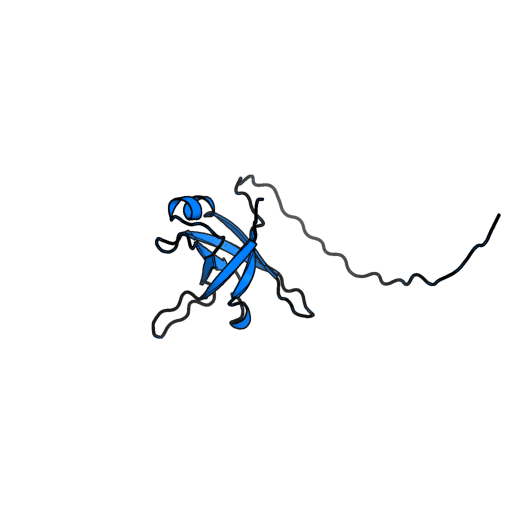3.863 1.486 1.00 89.75 73 PHE A CA 1
ATOM 569 C C . PHE A 1 73 ? -9.413 -4.546 1.220 1.00 89.75 73 PHE A C 1
ATOM 571 O O . PHE A 1 73 ? -9.611 -5.166 0.175 1.00 89.75 73 PHE A O 1
ATOM 578 N N . GLU A 1 74 ? -10.364 -4.402 2.142 1.00 86.94 74 GLU A N 1
ATOM 579 C CA . GLU A 1 74 ? -11.659 -5.095 2.057 1.00 86.94 74 GLU A CA 1
ATOM 580 C C . GLU A 1 74 ? -12.515 -4.617 0.872 1.00 86.94 74 GLU A C 1
ATOM 582 O O . GLU A 1 74 ? -13.030 -5.422 0.084 1.00 86.94 74 GLU A O 1
ATOM 587 N N . ARG A 1 75 ? -12.647 -3.291 0.739 1.00 82.94 75 ARG A N 1
ATOM 588 C CA . ARG A 1 75 ? -13.538 -2.625 -0.228 1.00 82.94 75 ARG A CA 1
ATOM 589 C C . ARG A 1 75 ? -12.820 -2.063 -1.459 1.00 82.94 75 ARG A C 1
ATOM 591 O O . ARG A 1 75 ? -13.486 -1.565 -2.356 1.00 82.94 75 ARG A O 1
ATOM 598 N N . GLY A 1 76 ? -11.491 -2.186 -1.522 1.00 83.00 76 GLY A N 1
ATOM 599 C CA . GLY A 1 76 ? -10.669 -1.477 -2.506 1.00 83.00 76 GLY A CA 1
ATOM 600 C C . GLY A 1 76 ? -10.617 0.027 -2.221 1.00 83.00 76 GLY A C 1
ATOM 601 O O . GLY A 1 76 ? -11.467 0.575 -1.520 1.00 83.00 76 GLY A O 1
ATOM 602 N N . LEU A 1 77 ? -9.580 0.692 -2.718 1.00 83.06 77 LEU A N 1
ATOM 603 C CA . LEU A 1 77 ? -9.449 2.147 -2.635 1.00 83.06 77 LEU A CA 1
ATOM 604 C C . LEU A 1 77 ? -9.805 2.767 -3.991 1.00 83.06 77 LEU A C 1
ATOM 606 O O . LEU A 1 77 ? -9.502 2.169 -5.026 1.00 83.06 77 LEU A O 1
ATOM 610 N N . PRO A 1 78 ? -10.420 3.961 -4.012 1.00 85.06 78 PRO A N 1
ATOM 611 C CA . PRO A 1 78 ? -10.626 4.689 -5.258 1.00 85.06 78 PRO A CA 1
ATOM 612 C C . PRO A 1 78 ? -9.277 5.039 -5.901 1.00 85.06 78 PRO A C 1
ATOM 614 O O . PRO A 1 78 ? -8.285 5.225 -5.199 1.00 85.06 78 PRO A O 1
ATOM 617 N N . GLY A 1 79 ? -9.241 5.198 -7.229 1.00 83.69 79 GLY A N 1
ATOM 618 C C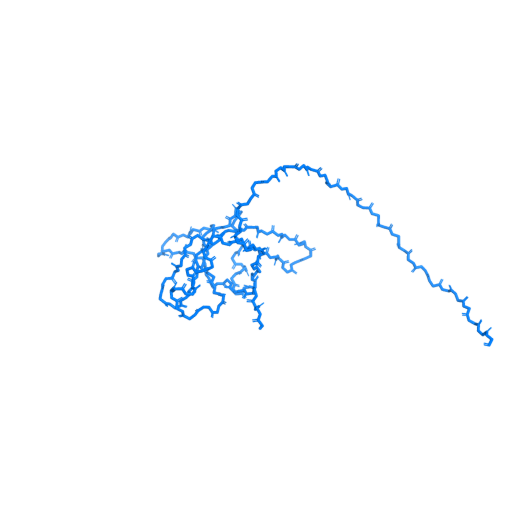A . GLY A 1 79 ? -8.023 5.565 -7.973 1.00 83.69 79 GLY A CA 1
ATOM 619 C C . GLY A 1 79 ? -7.305 6.809 -7.437 1.00 83.69 79 GLY A C 1
ATOM 620 O O . GLY A 1 79 ? -6.083 6.889 -7.459 1.00 83.69 79 GLY A O 1
ATOM 621 N N . GLN A 1 80 ? -8.074 7.739 -6.872 1.00 84.00 80 GLN A N 1
ATOM 622 C CA . GLN A 1 80 ? -7.590 8.967 -6.243 1.00 84.00 80 GLN A CA 1
ATOM 623 C C . GLN A 1 80 ? -6.780 8.737 -4.953 1.00 84.00 80 GLN A C 1
ATOM 625 O O . GLN A 1 80 ? -6.081 9.637 -4.507 1.00 84.00 80 GLN A O 1
ATOM 630 N N . ALA A 1 81 ? -6.864 7.552 -4.344 1.00 81.62 81 ALA A N 1
ATOM 631 C CA . ALA A 1 81 ? -6.092 7.206 -3.152 1.00 81.62 81 ALA A CA 1
ATOM 632 C C . ALA A 1 81 ? -4.609 6.925 -3.450 1.00 81.62 81 ALA A C 1
ATOM 634 O O . ALA A 1 81 ? -3.824 6.729 -2.522 1.00 81.62 81 ALA A O 1
ATOM 635 N N . VAL A 1 82 ? -4.216 6.877 -4.725 1.00 82.75 82 VAL A N 1
ATOM 636 C CA . VAL A 1 82 ? -2.807 6.811 -5.116 1.00 82.75 82 VAL A CA 1
ATOM 637 C C . VAL A 1 82 ? -2.104 8.094 -4.664 1.00 82.75 82 VAL A C 1
ATOM 639 O O . VAL A 1 82 ? -2.671 9.181 -4.741 1.00 82.75 82 VAL A O 1
ATOM 642 N N . THR A 1 83 ? -0.881 7.957 -4.152 1.00 85.38 83 THR A N 1
ATOM 643 C CA . THR A 1 83 ? -0.068 9.044 -3.579 1.00 85.38 83 THR A CA 1
ATOM 644 C C . THR A 1 83 ? -0.594 9.598 -2.247 1.00 85.38 83 THR A C 1
ATOM 646 O O . THR A 1 83 ? -0.135 10.636 -1.779 1.00 85.38 83 THR A O 1
ATOM 649 N N . MET A 1 84 ? -1.546 8.915 -1.603 1.00 87.31 84 MET A N 1
ATOM 650 C CA . MET A 1 84 ? -2.067 9.311 -0.293 1.00 87.31 84 MET A CA 1
ATOM 651 C C . MET A 1 84 ? -1.391 8.581 0.871 1.00 87.31 84 MET A C 1
ATOM 653 O O . MET A 1 84 ? -0.844 7.488 0.711 1.00 87.31 84 MET A O 1
ATOM 657 N N . GLU A 1 85 ? -1.482 9.185 2.060 1.00 88.06 85 GLU A N 1
ATOM 658 C CA . GLU A 1 85 ? -0.980 8.604 3.306 1.00 88.06 85 GLU A CA 1
ATOM 659 C C . GLU A 1 85 ? -1.852 7.432 3.796 1.00 88.06 85 GLU A C 1
ATOM 661 O O . GLU A 1 85 ? -3.086 7.461 3.737 1.00 88.06 85 GLU A O 1
ATOM 666 N N . VAL A 1 86 ? -1.191 6.412 4.338 1.00 87.44 86 VAL A N 1
ATOM 667 C CA . VAL A 1 86 ? -1.774 5.279 5.068 1.00 87.44 86 VAL A CA 1
ATOM 668 C C . VAL A 1 86 ? -1.127 5.165 6.437 1.00 87.44 86 VAL A C 1
ATOM 670 O O . VAL A 1 86 ? 0.056 5.460 6.600 1.00 87.44 86 VAL A O 1
ATOM 673 N N . ILE A 1 87 ? -1.896 4.726 7.427 1.00 87.75 87 ILE A N 1
ATOM 674 C CA . ILE A 1 87 ? -1.429 4.613 8.810 1.00 87.75 87 ILE A CA 1
ATOM 675 C C . ILE A 1 87 ? -1.450 3.141 9.215 1.00 87.75 87 ILE A C 1
ATOM 677 O O . ILE A 1 87 ? -2.456 2.456 9.016 1.00 87.75 87 ILE A O 1
ATOM 681 N N . ILE A 1 88 ? -0.346 2.652 9.782 1.00 87.75 88 ILE A N 1
ATOM 682 C CA . ILE A 1 88 ? -0.277 1.322 10.396 1.00 87.75 88 ILE A CA 1
ATOM 683 C C . ILE A 1 88 ? -0.876 1.405 11.801 1.00 87.75 88 ILE A C 1
ATOM 685 O O . ILE A 1 88 ? -0.343 2.113 12.658 1.00 87.75 88 ILE A O 1
ATOM 689 N N . THR A 1 89 ? -1.953 0.660 12.043 1.00 81.00 89 THR A N 1
ATOM 690 C CA . THR A 1 89 ? -2.654 0.630 13.338 1.00 81.00 89 THR A CA 1
ATOM 691 C C . THR A 1 89 ? -2.381 -0.630 14.157 1.00 81.00 89 THR A C 1
ATOM 693 O O . THR A 1 89 ? -2.680 -0.631 15.344 1.00 81.00 89 THR A O 1
ATOM 696 N N . GLY A 1 90 ? -1.816 -1.692 13.567 1.00 61.34 90 GLY A N 1
ATOM 697 C CA . GLY A 1 90 ? -1.625 -2.974 14.260 1.00 61.34 90 GLY A CA 1
ATOM 698 C C . GLY A 1 90 ? -0.165 -3.388 14.432 1.00 61.34 90 GLY A C 1
ATOM 699 O O . GLY A 1 90 ? 0.518 -3.669 13.448 1.00 61.34 90 GLY A O 1
ATOM 700 N N . GLU A 1 91 ? 0.290 -3.511 15.678 1.00 43.66 91 GLU A N 1
ATOM 701 C CA . GLU A 1 91 ? 1.398 -4.392 16.057 1.00 43.66 91 GLU A CA 1
ATOM 702 C C . GLU A 1 91 ? 0.824 -5.795 16.268 1.00 43.66 91 GLU A C 1
ATOM 704 O O . GLU A 1 91 ? -0.074 -6.000 17.079 1.00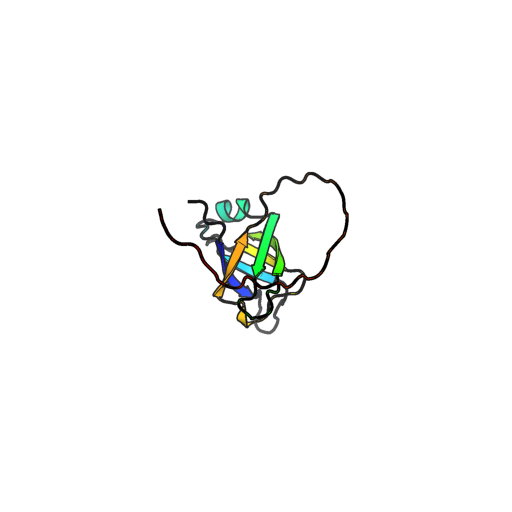 43.66 91 GLU A O 1
ATOM 709 N N . GLY A 1 92 ? 1.281 -6.771 15.487 1.00 32.97 92 GLY A N 1
ATOM 710 C CA . GLY A 1 92 ? 0.784 -8.136 15.593 1.00 32.97 92 GLY A CA 1
ATOM 711 C C . GLY A 1 92 ? 1.247 -8.811 16.884 1.00 32.97 92 GLY A C 1
ATOM 712 O O . GLY A 1 92 ? 2.335 -9.375 16.917 1.00 32.97 92 GLY A O 1
ATOM 713 N N . LYS A 1 93 ? 0.385 -8.841 17.901 1.00 24.86 93 LYS A N 1
ATOM 714 C CA . LYS A 1 93 ? 0.181 -10.032 18.734 1.00 24.86 93 LYS A CA 1
ATOM 715 C C . LYS A 1 93 ? -1.287 -10.419 18.620 1.00 24.86 93 LYS A C 1
ATOM 717 O O . LYS A 1 93 ? -2.179 -9.632 18.913 1.00 24.86 93 LYS A O 1
ATOM 722 N N . VAL A 1 94 ? -1.517 -11.617 18.097 1.00 31.56 94 VAL A N 1
ATOM 723 C CA . VAL A 1 94 ? -2.844 -12.217 18.001 1.00 31.56 94 VAL A CA 1
ATOM 724 C C . VAL A 1 94 ? -3.180 -12.767 19.381 1.00 31.56 94 VAL A C 1
ATOM 726 O O . VAL A 1 94 ? -2.720 -13.846 19.729 1.00 31.56 94 VAL A O 1
ATOM 729 N N . GLU A 1 95 ? -3.990 -12.050 20.149 1.00 24.45 95 GLU A N 1
ATOM 730 C CA . GLU A 1 95 ? -4.771 -12.641 21.234 1.00 24.45 95 GLU A CA 1
ATOM 731 C C . GLU A 1 95 ? -6.249 -12.384 20.932 1.00 24.45 95 GLU A C 1
ATOM 733 O O . GLU A 1 95 ? -6.705 -11.251 20.784 1.00 24.45 95 GLU A O 1
ATOM 738 N N . LYS A 1 96 ? -6.984 -13.482 20.728 1.00 27.88 96 LYS A N 1
ATOM 739 C CA . LYS A 1 96 ? -8.449 -13.509 20.676 1.00 27.88 96 LYS A CA 1
ATOM 740 C C . LYS A 1 96 ? -8.972 -12.917 21.984 1.00 27.88 96 LYS A C 1
ATOM 742 O O . LYS A 1 96 ? -8.558 -13.471 22.985 1.00 27.88 96 LYS A O 1
ATOM 747 N N . VAL A 1 97 ? -9.921 -11.971 21.974 1.00 27.16 97 VAL A N 1
ATOM 748 C CA . VAL A 1 97 ? -11.226 -12.100 22.667 1.00 27.16 97 VAL A CA 1
ATOM 749 C C . VAL A 1 97 ? -12.235 -11.057 22.130 1.00 27.16 97 VAL A C 1
ATOM 751 O O . VAL A 1 97 ? -11.982 -9.861 22.126 1.00 27.16 97 VAL A O 1
ATOM 754 N N . GLU A 1 98 ? -13.356 -11.594 21.647 1.00 22.98 98 GLU A N 1
ATOM 755 C CA . GLU A 1 98 ? -14.760 -11.140 21.683 1.00 22.98 98 GLU A CA 1
ATOM 756 C C . GLU A 1 98 ? -15.278 -9.796 21.123 1.00 22.98 98 GLU A C 1
ATOM 758 O O . GLU A 1 98 ? -14.794 -8.690 21.331 1.00 22.98 98 GLU A O 1
ATOM 763 N N . LYS A 1 99 ? -16.399 -9.983 20.413 1.00 27.83 99 LYS A N 1
ATOM 764 C CA . LYS A 1 99 ? -17.390 -9.025 19.923 1.00 27.83 99 LYS A CA 1
ATOM 765 C C . LYS A 1 99 ? -17.936 -8.155 21.065 1.00 27.83 99 LYS A C 1
ATOM 767 O O . LYS A 1 99 ? -18.085 -8.649 22.171 1.00 27.83 99 LYS A O 1
ATOM 772 N N . VAL A 1 100 ? -18.431 -6.959 20.737 1.00 25.48 100 VAL A N 1
ATOM 773 C CA . VAL A 1 100 ? -19.867 -6.607 20.823 1.00 25.48 100 VAL A CA 1
ATOM 774 C C . VAL A 1 100 ? -20.073 -5.167 20.343 1.00 25.48 100 VAL A C 1
ATOM 776 O O . VAL A 1 100 ? -19.300 -4.250 20.600 1.00 25.48 100 VAL A O 1
ATOM 779 N N . GLU A 1 101 ? -21.136 -5.027 19.563 1.00 25.72 101 GLU A N 1
ATOM 780 C CA . GLU A 1 101 ? -21.738 -3.807 19.054 1.00 25.72 101 GLU A CA 1
ATOM 781 C C . GLU A 1 101 ? -21.962 -2.736 20.132 1.00 25.72 101 GLU A C 1
ATOM 783 O O . GLU A 1 101 ? -22.382 -3.040 21.245 1.00 25.72 101 GLU A O 1
ATOM 788 N N . LYS A 1 102 ? -21.865 -1.462 19.740 1.00 26.08 102 LYS A N 1
ATOM 789 C CA . LYS A 1 102 ? -23.023 -0.548 19.648 1.00 26.08 102 LYS A CA 1
ATOM 790 C C . LYS A 1 102 ? -22.536 0.883 19.423 1.00 26.08 102 LYS A C 1
ATOM 792 O O . LYS A 1 102 ? -21.910 1.506 20.271 1.00 26.08 102 LYS A O 1
ATOM 797 N N . THR A 1 103 ? -22.906 1.438 18.274 1.00 31.72 103 THR A N 1
ATOM 798 C CA . THR A 1 103 ? -23.123 2.885 18.118 1.00 31.72 103 THR A CA 1
ATOM 799 C C . THR A 1 103 ? -24.009 3.427 19.243 1.00 31.72 103 THR A C 1
ATOM 801 O O . THR A 1 103 ? -24.983 2.764 19.604 1.00 31.72 103 THR A O 1
ATOM 804 N N . PRO A 1 104 ? -23.816 4.692 19.652 1.00 26.42 104 PRO A N 1
ATOM 805 C CA . PRO A 1 104 ? -24.951 5.602 19.504 1.00 26.42 104 PRO A CA 1
ATOM 806 C C . PRO A 1 104 ? -24.598 7.026 19.024 1.00 26.42 104 PRO A C 1
ATOM 808 O O . PRO A 1 104 ? -23.718 7.715 19.521 1.00 26.42 104 PRO A O 1
ATOM 811 N N . LYS A 1 105 ? -25.377 7.419 18.013 1.00 24.08 105 LYS A N 1
ATOM 812 C CA . LYS A 1 105 ? -25.987 8.718 17.668 1.00 24.08 105 LYS A CA 1
ATOM 813 C C . LYS A 1 105 ? -25.671 9.978 18.520 1.00 24.08 105 LYS A C 1
ATOM 815 O O . LYS A 1 105 ? -25.884 10.000 19.721 1.00 24.08 105 LYS A O 1
ATOM 820 N N . LYS A 1 106 ? -25.381 11.069 17.785 1.00 25.80 106 LYS A N 1
ATOM 821 C CA . LYS A 1 106 ? -25.854 12.481 17.904 1.00 25.80 106 LYS A CA 1
ATOM 822 C C . LYS A 1 106 ? -26.129 13.101 19.299 1.00 25.80 106 LYS A C 1
ATOM 824 O O . LYS A 1 106 ? -27.114 12.763 19.943 1.00 25.80 106 LYS A O 1
ATOM 829 N N . LYS A 1 107 ? -25.440 14.221 19.574 1.00 24.83 107 LYS A N 1
ATOM 830 C CA . LYS A 1 107 ? -25.935 15.470 20.220 1.00 24.83 107 LYS A CA 1
ATOM 831 C C . LYS A 1 107 ? -24.906 16.578 19.912 1.00 24.83 107 LYS A C 1
ATOM 833 O O . LYS A 1 107 ? -23.748 16.428 20.266 1.00 24.83 107 LYS A O 1
ATOM 838 N N . VAL A 1 108 ? -25.129 17.507 18.975 1.00 25.89 108 VAL A N 1
ATOM 839 C CA . VAL A 1 108 ? -25.752 18.843 19.144 1.00 25.89 108 VAL A CA 1
ATOM 840 C C . VAL A 1 108 ? -25.619 19.418 20.559 1.00 25.89 108 VAL A C 1
ATOM 842 O O . VAL A 1 108 ? -26.088 18.779 21.493 1.00 25.89 108 VAL A O 1
ATOM 845 N N . VAL A 1 109 ? -25.034 20.626 20.654 1.00 25.58 109 VAL A N 1
ATOM 846 C CA . VAL A 1 109 ? -25.344 21.792 21.530 1.00 25.58 109 VAL A CA 1
ATOM 847 C C . VAL A 1 109 ? -24.048 22.627 21.661 1.00 25.58 109 VAL A C 1
ATOM 849 O O . VAL A 1 109 ? -23.058 22.166 22.210 1.00 25.58 109 VAL A O 1
ATOM 852 N N . LYS A 1 110 ? -23.912 23.730 20.907 1.00 25.62 110 LYS A N 1
ATOM 853 C CA . LYS A 1 110 ? -24.093 25.128 21.368 1.00 25.62 110 LYS A CA 1
ATOM 854 C C . LYS A 1 110 ? -23.399 25.428 22.710 1.00 25.62 110 LYS A C 1
ATOM 856 O O . LYS A 1 110 ? -23.924 25.075 23.756 1.00 25.62 110 LYS A O 1
ATOM 861 N N . LYS A 1 111 ? -22.319 26.215 22.685 1.00 26.80 111 LYS A N 1
ATOM 862 C CA . LYS A 1 111 ? -21.967 27.102 23.804 1.00 26.80 111 LYS A CA 1
ATOM 863 C C . LYS A 1 111 ? -21.950 28.543 23.298 1.00 26.80 111 LYS A C 1
ATOM 865 O O . LYS A 1 111 ? -21.174 28.880 22.411 1.00 26.80 111 LYS A O 1
ATOM 870 N N . LYS A 1 112 ? -22.912 29.314 23.813 1.00 27.70 112 LYS A N 1
ATOM 871 C CA . LYS A 1 112 ? -23.007 30.775 23.758 1.00 27.70 112 LYS A CA 1
ATOM 872 C C . LYS A 1 112 ? -21.977 31.388 24.714 1.00 27.70 112 LYS A C 1
ATOM 874 O O . LYS A 1 112 ? -21.586 30.752 25.688 1.00 27.70 112 LYS A O 1
ATOM 879 N N . GLU A 1 113 ? -21.612 32.622 24.394 1.00 26.31 113 GLU A N 1
ATOM 880 C CA . GLU A 1 113 ? -20.850 33.588 25.183 1.00 26.31 113 GLU A CA 1
ATOM 881 C C . GLU A 1 113 ? -21.443 33.915 26.561 1.00 26.31 113 GLU A C 1
ATOM 883 O O . GLU A 1 113 ? -22.619 33.651 26.820 1.00 26.31 113 GLU A O 1
ATOM 888 N N . SER A 1 114 ? -20.611 34.658 27.309 1.00 27.06 114 SER A N 1
ATOM 889 C CA . SER A 1 114 ? -20.850 35.595 28.425 1.00 27.06 114 SER A CA 1
ATOM 890 C C . SER A 1 114 ? -20.533 35.058 29.830 1.00 27.06 114 SER A C 1
ATOM 892 O O . SER A 1 114 ? -20.798 33.892 30.088 1.00 27.06 114 SER A O 1
ATOM 894 N N . LYS A 1 115 ? -20.004 35.815 30.809 1.00 28.95 115 LYS A N 1
ATOM 895 C CA . LYS A 1 115 ? -19.250 37.094 30.938 1.00 28.95 115 LYS A CA 1
ATOM 896 C C . LYS A 1 115 ? -19.111 37.315 32.465 1.00 28.95 115 LYS A C 1
ATOM 898 O O . LYS A 1 115 ? -20.138 37.227 33.112 1.00 28.95 115 LYS A O 1
ATOM 903 N N . GLU A 1 116 ? -17.932 37.629 33.011 1.00 32.75 116 GLU A N 1
ATOM 904 C CA . GLU A 1 116 ? -17.694 38.241 34.356 1.00 32.75 116 GLU A CA 1
ATOM 905 C C . GLU A 1 116 ? -16.163 38.428 34.477 1.00 32.75 116 GLU A C 1
ATOM 907 O O . GLU A 1 116 ? -15.434 37.460 34.299 1.00 32.75 116 GLU A O 1
ATOM 912 N N . ILE A 1 117 ? -15.538 39.614 34.415 1.00 34.66 117 ILE A N 1
ATOM 913 C CA . ILE A 1 117 ? -15.583 40.865 35.208 1.00 34.66 117 ILE A CA 1
ATOM 914 C C . ILE A 1 117 ? -15.080 40.695 36.655 1.00 34.66 117 ILE A C 1
ATOM 916 O O . ILE A 1 117 ? -15.793 40.155 37.481 1.00 34.66 117 ILE A O 1
ATOM 920 N N . LYS A 1 118 ? -13.864 41.240 36.868 1.00 34.47 118 LYS A N 1
ATOM 921 C CA . LYS A 1 118 ? -13.242 41.895 38.045 1.00 34.47 118 LYS A CA 1
ATOM 922 C C . LYS A 1 118 ? -13.519 41.361 39.458 1.00 34.47 118 LYS A C 1
ATOM 924 O O . LYS A 1 118 ? -14.647 41.434 39.918 1.00 34.47 118 LYS A O 1
ATOM 929 N N . GLU A 1 119 ? -12.431 41.145 40.198 1.00 39.91 119 GLU A N 1
ATOM 930 C CA . GLU A 1 119 ? -11.979 42.081 41.247 1.00 39.91 119 GLU A CA 1
ATOM 931 C C . GLU A 1 119 ? -10.447 42.073 41.331 1.00 39.91 119 GLU A C 1
ATOM 933 O O . GLU A 1 119 ? -9.859 40.991 41.097 1.00 39.91 119 GLU A O 1
#

Sequence (119 aa):
MTNNKGMVIQFRRGKKTIHEKHFIMDFGAKNREEAGKLVGKEVVWTSPGKRKVMIKGKISSPHGNKGMVRGIFERGLPGQAVTMEVIITGEGKVEKVEKVEKTPKKKVVKKKESKEIKE

Secondary structure (DSSP, 8-state):
----EEEEEEEEE-SS-EEEEEEEEE-S--SHHHHHTTTT-EEEEE--SSS--EEEEEEEEEETTTTEEEEEESS---GGGTT-EEEE-------------------------------